Protein AF-A0A9C9W704-F1 (afdb_monomer_lite)

Secondary structure (DSSP, 8-state):
---HHHHHHHH-HHHHHHHHHHHHHHTTHHHHHHHHHHHHHHHHHHHHHHHHHHHHTTS-HHHHHHHHHHHHHHH-TTTHHHHHHHHHHHHHTHHHHHHHHHHHHHHHHH-

Structure (mmCIF, N/CA/C/O backbone):
data_AF-A0A9C9W704-F1
#
_entry.id   AF-A0A9C9W704-F1
#
loop_
_atom_site.group_PDB
_atom_site.id
_atom_site.type_symbol
_atom_site.label_atom_id
_atom_site.label_alt_id
_atom_site.label_comp_id
_atom_site.label_asym_id
_atom_site.label_entity_id
_atom_site.label_seq_id
_atom_site.pdbx_PDB_ins_code
_atom_site.Cartn_x
_atom_site.Cartn_y
_atom_site.Cartn_z
_atom_site.occupancy
_atom_site.B_iso_or_equiv
_atom_site.auth_seq_id
_atom_site.auth_comp_id
_atom_site.auth_asym_id
_atom_site.auth_atom_id
_atom_site.pdbx_PDB_model_num
ATOM 1 N N . MET A 1 1 ? -2.935 -0.441 -46.100 1.00 50.47 1 MET A N 1
ATOM 2 C CA . MET A 1 1 ? -1.613 0.202 -46.282 1.00 50.47 1 MET A CA 1
ATOM 3 C C . MET A 1 1 ? -0.969 0.446 -44.904 1.00 50.47 1 MET A C 1
ATOM 5 O O . MET A 1 1 ? -0.876 1.583 -44.480 1.00 50.47 1 MET A O 1
ATOM 9 N N . TYR A 1 2 ? -0.590 -0.612 -44.162 1.00 53.62 2 TYR A N 1
ATOM 10 C CA . TYR A 1 2 ? -0.020 -0.500 -42.793 1.00 53.62 2 TYR A CA 1
ATOM 11 C C . TYR A 1 2 ? 1.069 -1.552 -42.467 1.00 53.62 2 TYR A C 1
ATOM 13 O O . TYR A 1 2 ? 1.467 -1.709 -41.319 1.00 53.62 2 TYR A O 1
ATOM 21 N N . THR A 1 3 ? 1.582 -2.286 -43.458 1.00 60.59 3 THR A N 1
ATOM 22 C CA . THR A 1 3 ? 2.258 -3.573 -43.188 1.00 60.59 3 THR A CA 1
ATOM 23 C C . THR A 1 3 ? 3.791 -3.489 -43.095 1.00 60.59 3 THR A C 1
ATOM 25 O O . THR A 1 3 ? 4.415 -4.285 -42.405 1.00 60.59 3 THR A O 1
ATOM 28 N N . ARG A 1 4 ? 4.429 -2.467 -43.688 1.00 63.03 4 ARG A N 1
ATOM 29 C CA . ARG A 1 4 ? 5.903 -2.413 -43.827 1.00 63.03 4 ARG A CA 1
ATOM 30 C C . ARG A 1 4 ? 6.677 -2.300 -42.505 1.00 63.03 4 ARG A C 1
ATOM 32 O O . ARG A 1 4 ? 7.784 -2.812 -42.408 1.00 63.03 4 ARG A O 1
ATOM 39 N N . ARG A 1 5 ? 6.110 -1.634 -41.491 1.00 61.97 5 ARG A N 1
ATOM 40 C CA . ARG A 1 5 ? 6.755 -1.484 -40.170 1.00 61.97 5 ARG A CA 1
ATOM 4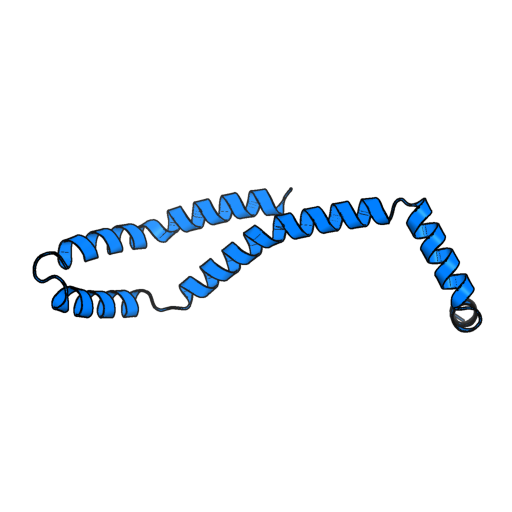1 C C . ARG A 1 5 ? 6.626 -2.744 -39.316 1.00 61.97 5 ARG A C 1
ATOM 43 O O . ARG A 1 5 ? 7.547 -3.064 -38.579 1.00 61.97 5 ARG A O 1
ATOM 50 N N . VAL A 1 6 ? 5.510 -3.460 -39.452 1.00 64.69 6 VAL A N 1
ATOM 51 C CA . VAL A 1 6 ? 5.249 -4.712 -38.731 1.00 64.69 6 VAL A CA 1
ATOM 52 C C . VAL A 1 6 ? 6.116 -5.838 -39.298 1.00 64.69 6 VAL A C 1
ATOM 54 O O . VAL A 1 6 ? 6.746 -6.549 -38.523 1.00 64.69 6 VAL A O 1
ATOM 57 N N . GLN A 1 7 ? 6.258 -5.927 -40.630 1.00 62.47 7 GLN A N 1
ATOM 58 C CA . GLN A 1 7 ? 7.189 -6.873 -41.262 1.00 62.47 7 GLN A CA 1
ATOM 59 C C . GLN A 1 7 ? 8.633 -6.678 -40.776 1.00 62.47 7 GLN A C 1
ATOM 61 O O . GLN A 1 7 ? 9.280 -7.641 -40.397 1.00 62.47 7 GLN A O 1
ATOM 66 N N . TYR A 1 8 ? 9.116 -5.434 -40.677 1.00 63.84 8 TYR A N 1
ATOM 67 C CA . TYR A 1 8 ? 10.492 -5.161 -40.240 1.00 63.84 8 TYR A CA 1
ATOM 68 C C . TYR A 1 8 ? 10.798 -5.663 -38.815 1.00 63.84 8 TYR A C 1
ATOM 70 O O . TYR A 1 8 ? 11.912 -6.110 -38.540 1.00 63.84 8 TYR A O 1
ATOM 78 N N . VAL A 1 9 ? 9.813 -5.612 -37.912 1.00 65.38 9 VAL A N 1
ATOM 79 C CA . VAL A 1 9 ? 9.942 -6.122 -36.535 1.00 65.38 9 VAL A CA 1
ATOM 80 C C . VAL A 1 9 ? 9.957 -7.653 -36.509 1.00 65.38 9 VAL A C 1
ATOM 82 O O . VAL A 1 9 ? 10.718 -8.234 -35.738 1.00 65.38 9 VAL A O 1
ATOM 85 N N . ILE A 1 10 ? 9.162 -8.298 -37.366 1.00 73.88 10 ILE A N 1
ATOM 86 C CA . ILE A 1 10 ? 9.062 -9.763 -37.456 1.00 73.88 10 ILE A CA 1
ATOM 87 C C . ILE A 1 10 ? 10.279 -10.366 -38.175 1.00 73.88 10 ILE A C 1
ATOM 89 O O . ILE A 1 10 ? 10.773 -11.410 -37.761 1.00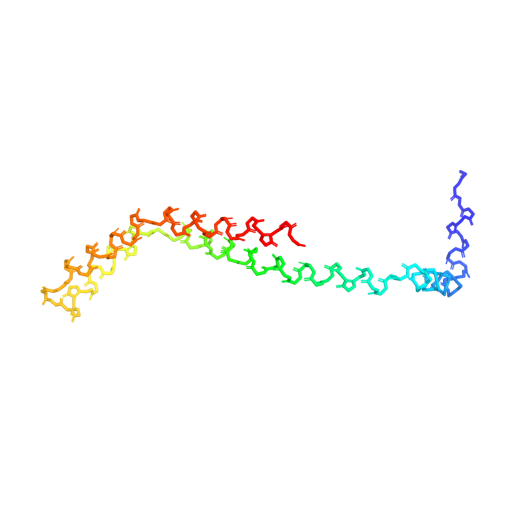 73.88 10 ILE A O 1
ATOM 93 N N . ASP A 1 11 ? 10.805 -9.687 -39.196 1.00 78.00 11 ASP A N 1
ATOM 94 C CA . ASP A 1 11 ? 11.959 -10.149 -39.976 1.00 78.00 11 ASP A CA 1
ATOM 95 C C . ASP A 1 11 ? 13.285 -9.955 -39.221 1.00 78.00 11 ASP A C 1
ATOM 97 O O . ASP A 1 11 ? 14.273 -10.637 -39.487 1.00 78.00 11 ASP A O 1
ATOM 101 N N . ASN A 1 12 ? 13.343 -8.999 -38.283 1.00 81.69 12 ASN A N 1
ATOM 102 C CA . ASN A 1 12 ? 14.558 -8.667 -37.533 1.00 81.69 12 ASN A CA 1
ATOM 103 C C . ASN A 1 12 ? 14.283 -8.429 -36.032 1.00 81.69 12 ASN A C 1
ATOM 105 O O . ASN A 1 12 ? 14.655 -7.373 -35.495 1.00 81.69 12 ASN A O 1
ATOM 109 N N . PRO A 1 13 ? 13.706 -9.407 -35.308 1.00 84.81 13 PRO A N 1
ATOM 110 C CA . PRO A 1 13 ? 13.297 -9.236 -33.913 1.00 84.81 13 PRO A CA 1
ATOM 111 C C . PRO A 1 13 ? 14.484 -8.877 -33.014 1.00 84.81 13 PRO A C 1
ATOM 113 O O . PRO A 1 13 ? 14.373 -8.041 -32.120 1.00 84.81 13 PRO A O 1
ATOM 116 N N . TRP A 1 14 ? 15.670 -9.418 -33.308 1.00 88.06 14 TRP A N 1
ATOM 117 C CA . TRP A 1 14 ? 16.883 -9.131 -32.546 1.00 88.06 14 TRP A CA 1
ATOM 118 C C . TRP A 1 14 ? 17.373 -7.683 -32.684 1.00 88.06 14 TRP A C 1
ATOM 120 O O . TRP A 1 14 ? 17.817 -7.078 -31.705 1.00 88.06 14 TRP A O 1
ATOM 130 N N . ARG A 1 15 ? 17.278 -7.087 -33.882 1.00 86.56 15 ARG A N 1
ATOM 131 C CA . ARG A 1 15 ? 17.627 -5.668 -34.081 1.00 86.56 15 ARG A CA 1
ATOM 132 C C . ARG A 1 15 ? 16.632 -4.758 -33.375 1.00 86.56 15 ARG A C 1
ATOM 134 O O . ARG A 1 15 ? 17.060 -3.794 -32.746 1.00 86.56 15 ARG A O 1
ATOM 141 N N . PHE A 1 16 ? 15.345 -5.093 -33.432 1.00 87.94 16 PHE A N 1
ATOM 142 C CA . PHE A 1 16 ? 14.302 -4.358 -32.725 1.00 87.94 16 PHE A CA 1
ATOM 143 C C . PHE A 1 16 ? 14.531 -4.376 -31.207 1.00 87.94 16 PHE A C 1
ATOM 145 O O . PHE A 1 16 ? 14.615 -3.314 -30.595 1.00 87.94 16 PHE A O 1
ATOM 152 N N . VAL A 1 17 ? 14.742 -5.555 -30.611 1.00 89.38 17 VAL A N 1
ATOM 153 C CA . VAL A 1 17 ? 15.024 -5.690 -29.170 1.00 89.38 17 VAL A CA 1
ATOM 154 C C . VAL A 1 17 ? 16.261 -4.883 -28.767 1.00 89.38 17 VAL A C 1
ATOM 156 O O . VAL A 1 17 ? 16.216 -4.137 -27.791 1.00 89.38 17 VAL A O 1
ATOM 159 N N . ARG A 1 18 ? 17.354 -4.953 -29.540 1.00 90.62 18 ARG A N 1
ATOM 160 C CA . ARG A 1 18 ? 18.560 -4.150 -29.271 1.00 90.62 18 ARG A CA 1
ATOM 161 C C . ARG A 1 18 ? 18.291 -2.647 -29.331 1.00 90.62 18 ARG A C 1
ATOM 163 O O . ARG A 1 18 ? 18.799 -1.917 -28.485 1.00 90.62 18 ARG A O 1
ATOM 170 N N . GLN A 1 19 ? 17.500 -2.191 -30.298 1.00 89.50 19 GLN A N 1
ATOM 171 C CA . GLN A 1 19 ? 17.157 -0.778 -30.454 1.00 89.50 19 GLN A CA 1
ATOM 172 C C . GLN A 1 19 ? 16.257 -0.281 -29.314 1.00 89.50 19 GLN A C 1
ATOM 174 O O . GLN A 1 19 ? 16.489 0.806 -28.787 1.00 89.50 19 GLN A O 1
ATOM 179 N N . VAL A 1 20 ? 15.296 -1.099 -28.877 1.00 89.12 20 VAL A N 1
ATOM 180 C CA . VAL A 1 20 ? 14.437 -0.809 -27.721 1.00 89.12 20 VAL A CA 1
ATOM 181 C C . VAL A 1 20 ? 15.255 -0.749 -26.432 1.00 89.12 20 VAL A C 1
ATOM 183 O O . VAL A 1 20 ? 15.134 0.221 -25.691 1.00 89.12 20 VAL A O 1
ATOM 186 N N . ILE A 1 21 ? 16.140 -1.720 -26.178 1.00 90.25 21 ILE A N 1
ATOM 187 C CA . ILE A 1 21 ? 16.998 -1.723 -24.979 1.00 90.25 21 ILE A CA 1
ATOM 188 C C . ILE A 1 21 ? 17.960 -0.528 -24.987 1.00 90.25 21 ILE A C 1
ATOM 190 O O . ILE A 1 21 ? 18.162 0.107 -23.951 1.00 90.25 21 ILE A O 1
ATOM 194 N N . ALA A 1 22 ? 18.548 -0.196 -26.140 1.00 90.56 22 ALA A N 1
ATOM 195 C CA . ALA A 1 22 ? 19.424 0.965 -26.270 1.00 90.56 22 ALA A CA 1
ATOM 196 C C . ALA A 1 22 ? 18.671 2.278 -26.002 1.00 90.56 22 ALA A C 1
ATOM 198 O O . ALA A 1 22 ? 19.161 3.104 -25.235 1.00 90.56 22 ALA A O 1
ATOM 199 N N . GLY A 1 23 ? 17.468 2.440 -26.562 1.00 89.94 23 GLY A N 1
ATOM 200 C CA . GLY A 1 23 ? 16.610 3.602 -26.313 1.00 89.94 23 GLY A CA 1
ATOM 201 C C . GLY A 1 23 ? 16.140 3.696 -24.860 1.00 89.94 23 GLY A C 1
ATOM 202 O O . GLY A 1 23 ? 16.210 4.763 -24.258 1.00 89.94 23 GLY A O 1
ATOM 203 N N . PHE A 1 24 ? 15.746 2.573 -24.255 1.00 90.25 24 PHE A N 1
ATOM 204 C CA . PHE A 1 24 ? 15.356 2.508 -22.846 1.00 90.25 24 PHE A CA 1
ATOM 205 C C . PHE A 1 24 ? 16.505 2.926 -21.925 1.00 90.25 24 PHE A C 1
ATOM 207 O O . PHE A 1 24 ? 16.309 3.711 -21.003 1.00 90.25 24 PHE A O 1
ATOM 214 N N . ARG A 1 25 ? 17.731 2.464 -22.197 1.00 88.31 25 ARG A N 1
ATOM 215 C CA . ARG A 1 25 ? 18.924 2.886 -21.449 1.00 88.31 25 ARG A CA 1
ATOM 216 C C . ARG A 1 25 ? 19.261 4.360 -21.665 1.00 88.31 25 ARG A C 1
ATOM 218 O O . ARG A 1 25 ? 19.570 5.037 -20.689 1.00 88.31 25 ARG A O 1
ATOM 225 N N . ALA A 1 26 ? 19.194 4.846 -22.906 1.00 91.88 26 ALA A N 1
ATOM 226 C CA . ALA A 1 26 ? 19.467 6.245 -23.242 1.00 91.88 26 ALA A CA 1
ATOM 227 C C . ALA A 1 26 ? 18.491 7.211 -22.549 1.00 91.88 26 ALA A C 1
ATOM 229 O O . ALA A 1 26 ? 18.903 8.277 -22.103 1.00 91.88 26 ALA A O 1
ATOM 230 N N . ASN A 1 27 ? 17.234 6.797 -22.369 1.00 89.12 27 ASN A N 1
ATOM 231 C CA . ASN A 1 27 ? 16.198 7.574 -21.687 1.00 89.12 27 ASN A CA 1
ATOM 232 C C . ASN A 1 27 ? 16.097 7.276 -20.182 1.00 89.12 27 ASN A C 1
ATOM 234 O O . ASN A 1 27 ? 15.034 7.458 -19.595 1.00 89.12 27 ASN A O 1
ATOM 238 N N . GLN A 1 28 ? 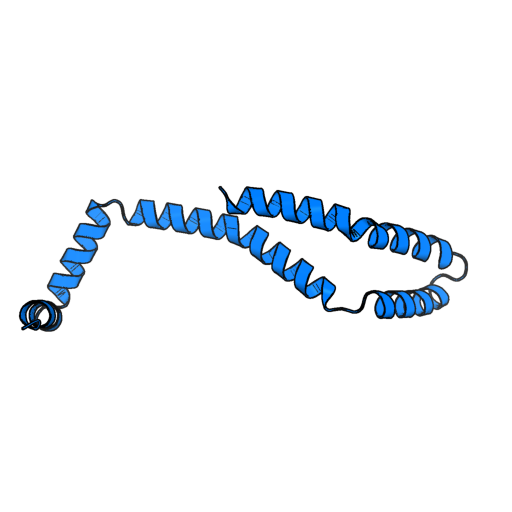17.173 6.797 -19.547 1.00 87.88 28 GLN A N 1
ATOM 239 C CA . GLN A 1 28 ? 17.196 6.509 -18.106 1.00 87.88 28 GLN A CA 1
ATOM 240 C C . GLN A 1 28 ? 16.059 5.580 -17.640 1.00 87.88 28 GLN A C 1
ATOM 242 O O . GLN A 1 28 ? 15.614 5.645 -16.496 1.00 87.88 28 GLN A O 1
ATOM 247 N N . GLY A 1 29 ? 15.602 4.674 -18.503 1.00 87.94 29 GLY A N 1
ATOM 248 C CA . GLY A 1 29 ? 14.461 3.805 -18.236 1.00 87.94 29 GLY A CA 1
ATOM 249 C C . GLY A 1 29 ? 14.621 2.971 -16.966 1.00 87.94 29 GLY A C 1
ATOM 250 O O . GLY A 1 29 ? 13.643 2.735 -16.273 1.00 87.94 29 GLY A O 1
ATOM 251 N N . PHE A 1 30 ? 15.850 2.596 -16.596 1.00 87.19 30 PHE A N 1
ATOM 252 C CA . PHE A 1 30 ? 16.125 1.919 -15.324 1.00 87.19 30 PHE A CA 1
ATOM 253 C C . PHE A 1 30 ? 15.888 2.813 -14.097 1.00 87.19 30 PHE A C 1
ATOM 255 O O . PHE A 1 30 ? 15.344 2.339 -13.105 1.00 87.19 30 PHE A O 1
ATOM 262 N N . LEU A 1 31 ? 16.257 4.096 -14.166 1.00 89.31 31 LEU A N 1
ATOM 263 C CA . LEU A 1 31 ? 16.002 5.061 -13.090 1.00 89.31 31 LEU A CA 1
ATOM 264 C C . LEU A 1 31 ? 14.507 5.372 -12.985 1.00 89.31 31 LEU A C 1
ATOM 266 O O . LEU A 1 31 ? 13.960 5.349 -11.888 1.00 89.31 31 LEU A O 1
ATOM 270 N N . LEU A 1 32 ? 13.837 5.587 -14.122 1.00 90.44 32 LEU A N 1
ATOM 271 C CA . LEU A 1 32 ? 12.388 5.805 -14.169 1.00 90.44 32 LEU A CA 1
ATOM 272 C C . LEU A 1 32 ? 11.615 4.582 -13.658 1.00 90.44 32 LEU A C 1
ATOM 274 O O . LEU A 1 32 ? 10.727 4.730 -12.826 1.00 90.44 32 LEU A O 1
ATOM 278 N N . ALA A 1 33 ? 11.977 3.371 -14.088 1.00 89.69 33 ALA A N 1
ATOM 279 C CA . ALA A 1 33 ? 11.351 2.138 -13.611 1.00 89.69 33 ALA A CA 1
ATOM 280 C C . ALA A 1 33 ? 11.601 1.905 -12.113 1.00 89.69 33 ALA A C 1
ATOM 282 O O . ALA A 1 33 ? 10.704 1.438 -11.419 1.00 89.69 33 ALA A O 1
ATOM 283 N N . GLY A 1 34 ? 12.784 2.267 -11.606 1.00 87.88 34 GLY A N 1
ATOM 284 C CA . GLY A 1 34 ? 13.097 2.221 -10.177 1.00 87.88 34 GLY A CA 1
ATOM 285 C C . GLY A 1 34 ? 12.273 3.215 -9.358 1.00 87.88 34 GLY A C 1
ATOM 286 O O . GLY A 1 34 ? 11.720 2.836 -8.330 1.00 87.88 34 GLY A O 1
ATOM 287 N N . ALA A 1 35 ? 12.131 4.454 -9.832 1.00 90.81 35 ALA A N 1
ATOM 288 C CA . ALA A 1 35 ? 11.285 5.461 -9.190 1.00 90.81 35 ALA A CA 1
ATOM 289 C C . ALA A 1 35 ? 9.811 5.023 -9.160 1.00 90.81 35 ALA A C 1
ATOM 291 O O . ALA A 1 35 ? 9.166 5.097 -8.116 1.00 90.81 35 ALA A O 1
ATOM 292 N N . VAL A 1 36 ? 9.307 4.481 -10.275 1.00 90.06 36 VAL A N 1
ATOM 293 C CA . VAL A 1 36 ? 7.949 3.923 -10.354 1.00 90.06 36 VAL A CA 1
ATOM 294 C C . VAL A 1 36 ? 7.785 2.749 -9.389 1.00 90.06 36 VAL A C 1
ATOM 296 O O . VAL A 1 36 ? 6.810 2.730 -8.643 1.00 90.06 36 VAL A O 1
ATOM 299 N N . ALA A 1 37 ? 8.736 1.807 -9.359 1.00 89.81 37 ALA A N 1
ATOM 300 C CA . ALA A 1 37 ? 8.712 0.644 -8.468 1.00 89.81 37 ALA A CA 1
ATOM 301 C C . ALA A 1 37 ? 8.757 1.039 -6.984 1.00 89.81 37 ALA A C 1
ATOM 303 O O . ALA A 1 37 ? 8.024 0.475 -6.175 1.00 89.81 37 ALA A O 1
ATOM 304 N N . TYR A 1 38 ? 9.590 2.021 -6.624 1.00 89.12 38 TYR A N 1
ATOM 305 C CA . TYR A 1 38 ? 9.681 2.535 -5.258 1.00 89.12 38 TYR A CA 1
ATOM 306 C C . TYR A 1 38 ? 8.352 3.143 -4.805 1.00 89.12 38 TYR A C 1
ATOM 308 O O . TYR A 1 38 ? 7.834 2.770 -3.754 1.00 89.12 38 TYR A O 1
ATOM 316 N N . HIS A 1 39 ? 7.763 4.010 -5.628 1.00 86.69 39 HIS A N 1
ATOM 317 C CA . HIS A 1 39 ? 6.464 4.605 -5.331 1.00 86.69 39 HIS A CA 1
ATOM 318 C C . HIS A 1 39 ? 5.363 3.538 -5.255 1.00 86.69 39 HIS A C 1
ATOM 320 O O . HIS A 1 39 ? 4.513 3.591 -4.371 1.00 86.69 39 HIS A O 1
ATOM 326 N N . THR A 1 40 ? 5.384 2.516 -6.119 1.00 89.56 40 THR A N 1
ATOM 327 C CA . THR A 1 40 ? 4.394 1.425 -6.034 1.00 89.56 40 THR A CA 1
ATOM 328 C C . THR A 1 40 ? 4.554 0.595 -4.765 1.00 89.56 40 THR A C 1
ATOM 330 O O . THR A 1 40 ? 3.548 0.268 -4.142 1.00 89.56 40 THR A O 1
ATOM 333 N N . LEU A 1 41 ? 5.786 0.278 -4.351 1.00 89.94 41 LEU A N 1
ATOM 334 C CA . LEU A 1 41 ? 6.063 -0.398 -3.077 1.00 89.94 41 LEU A CA 1
ATOM 335 C C . LEU A 1 41 ? 5.562 0.427 -1.886 1.00 89.94 41 LEU A C 1
ATOM 337 O O . LEU A 1 41 ? 4.941 -0.125 -0.979 1.00 89.94 41 LEU A O 1
ATOM 341 N N . LEU A 1 42 ? 5.791 1.742 -1.911 1.00 87.50 42 LEU A N 1
ATOM 342 C CA . LEU A 1 42 ? 5.349 2.658 -0.863 1.00 87.50 42 LEU A CA 1
ATOM 343 C C . LEU A 1 42 ? 3.815 2.740 -0.785 1.00 87.50 42 LEU A C 1
ATOM 345 O O . LEU A 1 42 ? 3.254 2.634 0.306 1.00 87.50 42 LEU A O 1
ATOM 349 N N . SER A 1 43 ? 3.129 2.837 -1.929 1.00 81.81 43 SER A N 1
ATOM 350 C CA . SER A 1 43 ? 1.661 2.874 -2.005 1.00 81.81 43 SER A CA 1
ATOM 351 C C . SER A 1 43 ? 0.985 1.504 -1.807 1.00 81.81 43 SER A C 1
ATOM 353 O O . SER A 1 43 ? -0.232 1.443 -1.632 1.00 81.81 43 SER A O 1
ATOM 355 N N . ILE A 1 44 ? 1.724 0.388 -1.790 1.00 85.50 44 ILE A N 1
ATOM 356 C CA . ILE A 1 44 ? 1.129 -0.941 -1.557 1.00 85.50 44 ILE A CA 1
ATOM 357 C C . ILE A 1 44 ? 0.688 -1.115 -0.098 1.00 85.50 44 ILE A C 1
ATOM 359 O O . ILE A 1 44 ? -0.368 -1.686 0.166 1.00 85.50 44 ILE A O 1
ATOM 363 N N . VAL A 1 45 ? 1.466 -0.579 0.848 1.00 82.50 45 VAL A N 1
ATOM 364 C CA . VAL A 1 45 ? 1.194 -0.630 2.295 1.00 82.50 45 VAL A CA 1
ATOM 365 C C . VAL A 1 45 ? -0.174 -0.026 2.643 1.00 82.50 45 VAL A C 1
ATOM 367 O O . VAL A 1 45 ? -0.980 -0.721 3.270 1.00 82.50 45 VAL A O 1
ATOM 370 N N . PRO A 1 46 ? -0.497 1.214 2.223 1.00 74.88 46 PRO A N 1
ATOM 371 C CA . PRO A 1 46 ? -1.811 1.786 2.471 1.00 74.88 46 PRO A CA 1
ATOM 372 C C . PRO A 1 46 ? -2.931 0.993 1.776 1.00 74.88 46 PRO A C 1
ATOM 374 O O . PRO A 1 46 ? -3.971 0.723 2.377 1.00 74.88 46 PRO A O 1
ATOM 377 N N . MET A 1 47 ? -2.721 0.528 0.543 1.00 81.38 47 MET A N 1
ATOM 378 C CA . MET A 1 47 ? -3.729 -0.270 -0.160 1.00 81.38 47 MET A CA 1
ATOM 379 C C . MET A 1 47 ? -4.068 -1.572 0.587 1.00 81.38 47 MET A C 1
ATOM 381 O O . MET A 1 47 ? -5.244 -1.912 0.723 1.00 81.38 47 MET A O 1
ATOM 385 N N . PHE A 1 48 ? -3.071 -2.269 1.142 1.00 78.19 48 PHE A N 1
ATOM 386 C CA . PHE A 1 48 ? -3.306 -3.444 1.987 1.00 78.19 48 PHE A CA 1
ATOM 387 C C . PHE A 1 48 ? -4.051 -3.098 3.277 1.00 78.19 48 PHE A C 1
ATOM 389 O O . PHE A 1 48 ? -4.975 -3.819 3.645 1.00 78.19 48 PHE A O 1
ATOM 396 N N . ALA A 1 49 ? -3.710 -1.991 3.940 1.00 75.56 49 ALA A N 1
ATOM 397 C CA . ALA A 1 49 ? -4.437 -1.547 5.127 1.00 75.56 49 ALA A CA 1
ATOM 398 C C . ALA A 1 49 ? -5.921 -1.260 4.818 1.00 75.56 49 ALA A C 1
ATOM 400 O O . ALA A 1 49 ? -6.790 -1.684 5.579 1.00 75.56 49 ALA A O 1
ATOM 401 N N . LEU A 1 50 ? -6.229 -0.631 3.675 1.00 72.25 50 LEU A N 1
ATOM 402 C CA . LEU A 1 50 ? -7.609 -0.448 3.205 1.00 72.25 50 LEU A CA 1
ATOM 403 C C . LEU A 1 50 ? -8.332 -1.773 2.986 1.00 72.25 50 LEU A C 1
ATOM 405 O O . LEU A 1 50 ? -9.450 -1.939 3.468 1.00 72.25 50 LEU A O 1
ATOM 409 N N . ILE A 1 51 ? -7.698 -2.712 2.280 1.00 73.88 51 ILE A N 1
ATOM 410 C CA . ILE A 1 51 ? -8.271 -4.037 2.022 1.00 73.88 51 ILE A CA 1
ATOM 411 C C . ILE A 1 51 ? -8.564 -4.750 3.347 1.00 73.88 51 ILE A C 1
ATOM 413 O O . ILE A 1 51 ? -9.656 -5.278 3.518 1.00 73.88 51 ILE A O 1
ATOM 417 N N . LEU A 1 52 ? -7.641 -4.717 4.311 1.00 70.56 52 LEU A N 1
ATOM 418 C CA . LEU A 1 52 ? -7.828 -5.339 5.625 1.00 70.56 52 LEU A CA 1
ATOM 419 C C . LEU A 1 52 ? -8.971 -4.699 6.426 1.00 70.56 52 LEU A C 1
ATOM 421 O O . LEU A 1 52 ? -9.762 -5.420 7.029 1.00 70.56 52 LEU A O 1
ATOM 425 N N . VAL A 1 53 ? -9.101 -3.369 6.411 1.00 68.31 53 VAL A N 1
ATOM 426 C CA . VAL A 1 53 ? -10.223 -2.666 7.061 1.00 68.31 53 VAL A CA 1
ATOM 427 C C . VAL A 1 53 ? -11.549 -3.010 6.386 1.00 68.31 53 VAL A C 1
ATOM 429 O O . VAL A 1 53 ? -12.534 -3.278 7.072 1.00 68.31 53 VAL A O 1
ATOM 432 N N . LEU A 1 54 ? -11.578 -3.031 5.053 1.00 69.25 54 LEU A N 1
ATOM 433 C CA . LEU A 1 54 ? -12.774 -3.371 4.289 1.00 69.25 54 LEU A CA 1
ATOM 434 C C . LEU A 1 54 ? -13.204 -4.819 4.561 1.00 69.25 54 LEU A C 1
ATOM 436 O O . LEU A 1 54 ? -14.379 -5.070 4.795 1.00 69.25 54 LEU A O 1
ATOM 440 N N . LEU A 1 55 ? -12.253 -5.756 4.587 1.00 63.16 55 LEU A N 1
ATOM 441 C CA . LEU A 1 55 ? -12.504 -7.160 4.915 1.00 63.16 55 LEU A CA 1
ATOM 442 C C . LEU A 1 55 ? -12.912 -7.353 6.382 1.00 63.16 55 LEU A C 1
ATOM 444 O O . LEU A 1 55 ? -13.739 -8.211 6.666 1.00 63.16 55 LEU A O 1
ATOM 448 N N . SER A 1 56 ? -12.400 -6.534 7.305 1.00 64.62 56 SER A N 1
ATOM 449 C CA . SER A 1 56 ? -12.821 -6.534 8.714 1.00 64.62 56 SER A CA 1
ATOM 450 C C . SER A 1 56 ? -14.297 -6.140 8.883 1.00 64.62 56 SER A C 1
ATOM 452 O O . SER A 1 56 ? -14.996 -6.701 9.720 1.00 64.62 56 SER A O 1
ATOM 454 N N . GLN A 1 57 ? -14.813 -5.246 8.031 1.00 66.94 57 GLN A N 1
ATOM 455 C CA . GLN A 1 57 ? -16.230 -4.842 8.026 1.00 66.94 57 GLN A CA 1
ATOM 456 C C . GLN A 1 57 ? -17.174 -5.930 7.488 1.00 66.94 57 GLN A C 1
ATOM 458 O O . GLN A 1 57 ? -18.384 -5.837 7.676 1.00 66.94 57 GLN A O 1
ATOM 463 N N . VAL A 1 58 ? -16.647 -6.948 6.797 1.00 61.81 58 VAL A N 1
ATOM 464 C CA . VAL A 1 58 ? -17.451 -8.058 6.253 1.00 61.81 58 VAL A CA 1
ATOM 465 C C . VAL A 1 58 ? -17.855 -9.052 7.353 1.00 61.81 58 VAL A C 1
ATOM 467 O O . VAL A 1 58 ? -18.747 -9.872 7.141 1.00 61.81 58 VAL A O 1
ATOM 470 N N . GLN A 1 59 ? -17.266 -8.961 8.549 1.00 58.34 59 GLN A N 1
ATOM 471 C CA . GLN A 1 59 ? -17.681 -9.753 9.699 1.00 58.34 59 GLN A CA 1
ATOM 472 C C . GLN A 1 59 ? -18.694 -8.968 10.544 1.00 58.34 59 GLN A C 1
ATOM 474 O O . GLN A 1 59 ? -18.429 -7.850 10.973 1.00 58.34 59 GLN A O 1
ATOM 479 N N . ASP A 1 60 ? -19.856 -9.571 10.792 1.00 58.91 60 ASP A N 1
ATOM 480 C CA . ASP A 1 60 ? -20.943 -8.975 11.568 1.00 58.91 60 ASP A CA 1
ATOM 481 C C . ASP A 1 60 ? -20.506 -8.733 13.027 1.00 58.91 60 ASP A C 1
ATOM 483 O O . ASP A 1 60 ? -20.521 -9.633 13.874 1.00 58.91 60 ASP A O 1
ATOM 487 N N . THR A 1 61 ? -20.054 -7.509 13.316 1.00 54.66 61 THR A N 1
ATOM 488 C CA . THR A 1 61 ? -19.551 -7.080 14.631 1.00 54.66 61 THR A CA 1
ATOM 489 C C . THR A 1 61 ? -20.554 -7.364 15.754 1.00 54.66 61 THR A C 1
ATOM 491 O O . THR A 1 61 ? -20.152 -7.635 16.887 1.00 54.66 61 THR A O 1
ATOM 494 N N . ALA A 1 62 ? -21.857 -7.363 15.449 1.00 57.38 62 ALA A N 1
ATOM 495 C CA . ALA A 1 62 ? -22.915 -7.664 16.411 1.00 57.38 62 ALA A CA 1
ATOM 496 C C . ALA A 1 62 ? -22.922 -9.145 16.836 1.00 57.38 62 ALA A C 1
ATOM 498 O O . ALA A 1 62 ? -23.071 -9.444 18.022 1.00 57.38 62 ALA A O 1
ATOM 499 N N . ALA A 1 63 ? -22.691 -10.071 15.900 1.00 57.53 63 ALA A N 1
ATOM 500 C CA . ALA A 1 63 ? -22.611 -11.504 16.188 1.00 57.53 63 ALA A CA 1
ATOM 501 C C . ALA A 1 63 ? -21.330 -11.873 16.962 1.00 57.53 63 ALA A C 1
ATOM 503 O O . ALA A 1 63 ? -21.353 -12.756 17.827 1.00 57.53 63 ALA A O 1
ATOM 504 N N . LEU A 1 64 ? -20.222 -11.168 16.697 1.00 60.00 64 LEU A N 1
ATOM 505 C CA . LEU A 1 64 ? -18.973 -11.335 17.448 1.00 60.00 64 LEU A CA 1
ATOM 506 C C . LEU A 1 64 ? -19.088 -10.842 18.892 1.00 60.00 64 LEU A C 1
ATOM 508 O O . LEU A 1 64 ? -18.607 -11.521 19.796 1.00 60.00 64 LEU A O 1
ATOM 512 N N . LEU A 1 65 ? -19.722 -9.687 19.115 1.00 60.59 65 LEU A N 1
ATOM 513 C CA . LEU A 1 65 ? -19.933 -9.140 20.459 1.00 60.59 65 LEU A CA 1
ATOM 514 C C . LEU A 1 65 ? -20.823 -10.047 21.314 1.00 60.59 65 LEU A C 1
ATOM 516 O O . LEU A 1 65 ? -20.495 -10.291 22.472 1.00 60.59 65 LEU A O 1
ATOM 520 N N . ALA A 1 66 ? -21.902 -10.586 20.737 1.00 63.75 66 ALA A N 1
ATOM 521 C CA . ALA A 1 66 ? -22.774 -11.538 21.425 1.00 63.75 66 ALA A CA 1
ATOM 522 C C . ALA A 1 66 ? -22.015 -12.815 21.824 1.00 63.75 66 ALA A C 1
ATOM 524 O O . ALA A 1 66 ? -22.091 -13.259 22.966 1.00 63.75 66 ALA A O 1
ATOM 525 N N . SER A 1 67 ? -21.203 -13.350 20.907 1.00 64.50 67 SER A N 1
ATOM 526 C CA . SER A 1 67 ? -20.394 -14.547 21.170 1.00 64.50 67 SER A CA 1
ATOM 527 C C . SER A 1 67 ? -19.301 -14.288 22.217 1.00 64.50 67 SER A C 1
ATOM 529 O O . SER A 1 67 ? -19.066 -15.120 23.090 1.00 64.50 67 SER A O 1
ATOM 531 N N . LEU A 1 68 ? -18.637 -13.129 22.171 1.00 65.62 68 LEU A N 1
ATOM 532 C CA . LEU A 1 68 ? -17.630 -12.739 23.163 1.00 65.62 68 LEU A CA 1
ATOM 533 C C . LEU A 1 68 ? -18.227 -12.547 24.557 1.00 65.62 68 LEU A C 1
ATOM 535 O O . LEU A 1 68 ? -17.565 -12.893 25.531 1.00 65.62 68 LEU A O 1
ATOM 539 N N . HIS A 1 69 ? -19.451 -12.028 24.663 1.00 63.44 69 HIS A N 1
ATO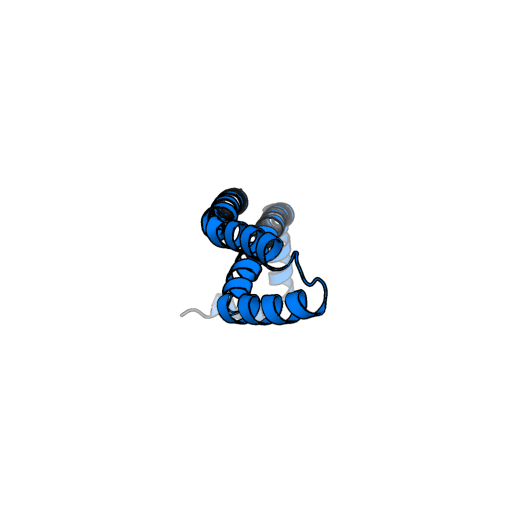M 540 C CA . HIS A 1 69 ? -20.143 -11.883 25.941 1.00 63.44 69 HIS A CA 1
ATOM 541 C C . HIS A 1 69 ? -20.410 -13.248 26.593 1.00 63.44 69 HIS A C 1
ATOM 543 O O . HIS A 1 69 ? -20.068 -13.435 27.759 1.00 63.44 69 HIS A O 1
ATOM 549 N N . ASP A 1 70 ? -20.902 -14.228 25.827 1.00 67.75 70 ASP A N 1
ATOM 550 C CA . ASP A 1 70 ? -21.125 -15.594 26.324 1.00 67.75 70 ASP A CA 1
ATOM 551 C C . ASP A 1 70 ? -19.814 -16.270 26.763 1.00 67.75 70 ASP A C 1
ATOM 553 O O . ASP A 1 70 ? -19.746 -16.889 27.828 1.00 67.75 70 ASP A O 1
ATOM 557 N N . TYR A 1 71 ? -18.733 -16.103 25.994 1.00 65.62 71 TYR A N 1
ATOM 558 C CA . TYR A 1 71 ? -17.414 -16.628 26.366 1.00 65.62 71 TYR A CA 1
ATOM 559 C C . TYR A 1 71 ? -16.800 -15.907 27.577 1.00 65.62 71 TYR A C 1
ATOM 561 O O . TYR A 1 71 ? -16.188 -16.553 28.427 1.00 65.62 71 TYR A O 1
ATOM 569 N N . LEU A 1 72 ? -16.963 -14.587 27.702 1.00 59.75 72 LEU A N 1
ATOM 570 C CA . LEU A 1 72 ? -16.469 -13.825 28.855 1.00 59.75 72 LEU A CA 1
ATOM 571 C C . LEU A 1 72 ? -17.286 -14.100 30.121 1.00 59.75 72 LEU A C 1
ATOM 573 O O . LEU A 1 72 ? -16.706 -14.129 31.206 1.00 59.75 72 LEU A O 1
ATOM 577 N N . ALA A 1 73 ? -18.584 -14.386 29.997 1.00 62.94 73 ALA A N 1
ATOM 578 C CA . ALA A 1 73 ? -19.411 -14.857 31.105 1.00 62.94 73 ALA A CA 1
ATOM 579 C C . ALA A 1 73 ? -18.913 -16.206 31.659 1.00 62.94 73 ALA A C 1
ATOM 581 O O . ALA A 1 73 ? -18.979 -16.442 32.866 1.00 62.94 73 ALA A O 1
ATOM 582 N N . LEU A 1 74 ? -18.360 -17.061 30.792 1.00 67.19 74 LEU A N 1
ATOM 583 C CA . LEU A 1 74 ? -17.770 -18.350 31.165 1.00 67.19 74 LEU A CA 1
ATOM 584 C C . LEU A 1 74 ? -16.349 -18.226 31.748 1.00 67.19 74 LEU A C 1
ATOM 586 O O . LEU A 1 74 ? -15.975 -19.030 32.600 1.00 67.19 74 LEU A O 1
ATOM 590 N N . VAL A 1 75 ? -15.552 -17.248 31.299 1.00 60.69 75 VAL A N 1
ATOM 591 C CA . VAL A 1 75 ? -14.122 -17.120 31.656 1.00 60.69 75 VAL A CA 1
ATOM 592 C C . VAL A 1 75 ? -13.867 -16.143 32.816 1.00 60.69 75 VAL A C 1
ATOM 594 O O . VAL A 1 75 ? -12.933 -16.357 33.588 1.00 60.69 75 VAL A O 1
ATOM 597 N N . ALA A 1 76 ? -14.679 -15.091 32.975 1.00 56.12 76 ALA A N 1
ATOM 598 C CA . ALA A 1 76 ? -14.499 -14.056 34.001 1.00 56.12 76 ALA A CA 1
ATOM 599 C C . ALA A 1 76 ? -15.847 -13.546 34.569 1.00 56.12 76 ALA A C 1
ATOM 601 O O . ALA A 1 76 ? -16.255 -12.406 34.303 1.00 56.12 76 ALA A O 1
ATOM 602 N N . PRO A 1 77 ? -16.551 -14.363 35.377 1.00 54.12 77 PRO A N 1
ATOM 603 C CA . PRO A 1 77 ? -17.816 -13.963 35.987 1.00 54.12 77 PRO A CA 1
ATOM 604 C C . PRO A 1 77 ? -17.596 -12.771 36.937 1.00 54.12 77 PRO A C 1
ATOM 606 O O . PRO A 1 77 ? -16.851 -12.867 37.910 1.00 54.12 77 PRO A O 1
ATOM 609 N N . GLY A 1 78 ? -18.217 -11.626 36.631 1.00 62.38 78 GLY A N 1
ATOM 610 C CA . GLY A 1 78 ? -18.154 -10.387 37.426 1.00 62.38 78 GLY A CA 1
ATOM 611 C C . GLY A 1 78 ? -17.374 -9.212 36.810 1.00 62.38 78 GLY A C 1
ATOM 612 O O . GLY A 1 78 ? -17.488 -8.102 37.319 1.00 62.38 78 GLY A O 1
ATOM 613 N N . GLN A 1 79 ? -16.620 -9.412 35.718 1.00 55.47 79 GLN A N 1
ATOM 614 C CA . GLN A 1 79 ? -15.930 -8.334 34.9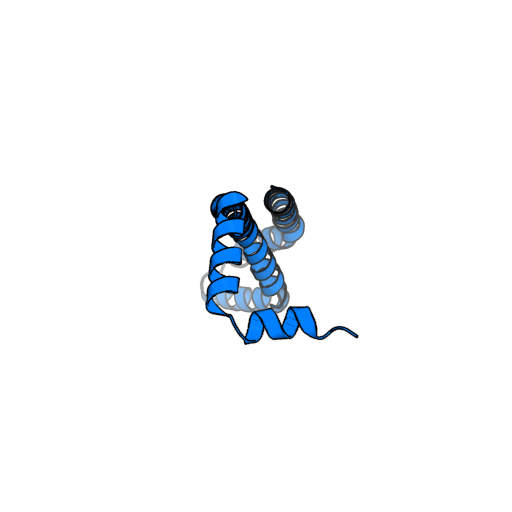65 1.00 55.47 79 GLN A CA 1
ATOM 615 C C . GLN A 1 79 ? -16.338 -8.255 33.484 1.00 55.47 79 GLN A C 1
ATOM 617 O O . GLN A 1 79 ? -15.908 -7.344 32.774 1.00 55.47 79 GLN A O 1
ATOM 622 N N . ALA A 1 80 ? -17.192 -9.179 33.029 1.00 58.12 80 ALA A N 1
ATOM 623 C CA . ALA A 1 80 ? -17.682 -9.246 31.656 1.00 58.12 80 ALA A CA 1
ATOM 624 C C . ALA A 1 80 ? -18.345 -7.936 31.197 1.00 58.12 80 ALA A C 1
ATOM 626 O O . ALA A 1 80 ? -18.062 -7.487 30.091 1.00 58.12 80 ALA A O 1
ATOM 627 N N . ASP A 1 81 ? -19.137 -7.272 32.042 1.00 63.97 81 ASP A N 1
ATOM 628 C CA . ASP A 1 81 ? -19.809 -6.018 31.674 1.00 63.97 81 ASP A CA 1
ATOM 629 C C . ASP A 1 81 ? -18.827 -4.855 31.473 1.00 63.97 81 ASP A C 1
ATOM 631 O O . ASP A 1 81 ? -18.908 -4.158 30.467 1.00 63.97 81 ASP A O 1
ATOM 635 N N . ALA A 1 82 ? -17.836 -4.695 32.358 1.00 66.44 82 ALA A N 1
ATOM 636 C CA . ALA A 1 82 ? -16.837 -3.624 32.256 1.00 66.44 82 ALA A CA 1
ATOM 637 C C . ALA A 1 82 ? -15.915 -3.791 31.032 1.00 66.44 82 ALA A C 1
ATOM 639 O O . ALA A 1 82 ? -15.578 -2.819 30.352 1.00 66.44 82 ALA A O 1
ATOM 640 N N . LEU A 1 83 ? -15.531 -5.034 30.723 1.00 62.50 83 LEU A N 1
ATOM 641 C CA . LEU A 1 83 ? -14.781 -5.368 29.509 1.00 62.50 83 LEU A CA 1
ATOM 642 C C . LEU A 1 83 ? -15.637 -5.168 28.252 1.00 62.50 83 LEU A C 1
ATOM 644 O O . LEU A 1 83 ? -15.159 -4.600 27.270 1.00 62.50 83 LEU A O 1
ATOM 648 N N . THR A 1 84 ? -16.907 -5.576 28.285 1.00 66.50 84 THR A N 1
ATOM 649 C CA . THR A 1 84 ? -17.834 -5.398 27.158 1.00 66.50 84 THR A CA 1
ATOM 650 C C . THR A 1 84 ? -18.101 -3.914 26.892 1.00 66.50 84 THR A C 1
ATOM 652 O O . THR A 1 84 ? -18.110 -3.509 25.734 1.00 66.50 84 THR A O 1
ATOM 655 N N . GLU A 1 85 ? -18.238 -3.080 27.925 1.00 71.38 85 GLU A N 1
ATOM 656 C CA . GLU A 1 85 ? -18.437 -1.628 27.798 1.00 71.38 85 GLU A CA 1
ATOM 657 C C . GLU A 1 85 ? -17.203 -0.923 27.207 1.00 71.38 85 GLU A C 1
ATOM 659 O O . GLU A 1 85 ? -17.329 -0.102 26.295 1.00 71.38 85 GLU A O 1
ATOM 664 N N . GLN A 1 86 ? -15.991 -1.295 27.635 1.00 60.03 86 GLN A N 1
ATOM 665 C CA . GLN A 1 86 ? -14.759 -0.789 27.017 1.00 60.03 86 GLN A CA 1
ATOM 666 C C . GLN A 1 86 ? -14.635 -1.192 25.546 1.00 60.03 86 GLN A C 1
ATOM 668 O O . GLN A 1 86 ? -14.266 -0.369 24.703 1.00 60.03 86 GLN A O 1
ATOM 673 N N . ILE A 1 87 ? -14.970 -2.440 25.219 1.00 65.94 87 ILE A N 1
ATOM 674 C CA . ILE A 1 87 ? -14.945 -2.932 23.840 1.00 65.94 87 ILE A CA 1
ATOM 675 C C . ILE A 1 87 ? -16.037 -2.240 23.006 1.00 65.94 87 ILE A C 1
ATOM 677 O O . ILE A 1 87 ? -15.780 -1.868 21.861 1.00 65.94 87 ILE A O 1
ATOM 681 N N . GLN A 1 88 ? -17.215 -1.970 23.577 1.00 66.12 88 GLN A N 1
ATOM 682 C CA . GLN A 1 88 ? -18.271 -1.185 22.932 1.00 66.12 88 GLN A CA 1
ATOM 683 C C . GLN A 1 88 ? -17.850 0.264 22.678 1.00 66.12 88 GLN A C 1
ATOM 685 O O . GLN A 1 88 ? -18.139 0.784 21.603 1.00 66.12 88 GLN A O 1
ATOM 690 N N . LEU A 1 89 ? -17.139 0.917 23.602 1.00 66.25 89 LEU A N 1
ATOM 691 C CA . LEU A 1 89 ? -16.597 2.265 23.392 1.00 66.25 89 LEU A CA 1
ATOM 692 C C . LEU A 1 89 ? -15.524 2.285 22.298 1.00 66.25 89 LEU A C 1
ATOM 694 O O . LEU A 1 89 ? -15.489 3.208 21.479 1.00 66.25 89 LEU A O 1
ATOM 698 N N . PHE A 1 90 ? -14.668 1.264 22.249 1.00 62.88 90 PHE A N 1
ATOM 699 C CA . PHE A 1 90 ? -13.652 1.127 21.207 1.00 62.88 90 PHE A CA 1
ATOM 700 C C . PHE A 1 90 ? -14.288 0.910 19.828 1.00 62.88 90 PHE A C 1
ATOM 702 O O . PHE A 1 90 ? -13.943 1.604 18.868 1.00 62.88 90 PHE A O 1
ATOM 709 N N . ILE A 1 91 ? -15.283 0.021 19.746 1.00 63.75 91 ILE A N 1
ATOM 710 C CA . ILE A 1 91 ? -16.075 -0.190 18.533 1.00 63.75 91 ILE A CA 1
ATOM 711 C C . ILE A 1 91 ? -16.858 1.077 18.192 1.00 63.75 91 ILE A C 1
ATOM 713 O O . ILE A 1 91 ? -16.832 1.478 17.045 1.00 63.75 91 ILE A O 1
ATOM 717 N N . GLY A 1 92 ? -17.477 1.781 19.139 1.00 67.31 92 GLY A N 1
ATOM 718 C CA . GLY A 1 92 ? -18.229 3.020 18.892 1.00 67.31 92 GLY A CA 1
ATOM 719 C C . GLY A 1 92 ? -17.393 4.142 18.262 1.00 67.31 92 GLY A C 1
ATOM 720 O O . GLY A 1 92 ? -17.911 4.939 17.478 1.00 67.31 92 GLY A O 1
ATOM 721 N N . ASN A 1 93 ? -16.082 4.155 18.521 1.00 62.78 93 ASN A N 1
ATOM 722 C CA . ASN A 1 93 ? -15.125 5.106 17.949 1.00 62.78 93 ASN A CA 1
ATOM 723 C C . ASN A 1 93 ? -14.423 4.599 16.673 1.00 62.78 93 ASN A C 1
ATOM 725 O O . ASN A 1 93 ? -13.484 5.241 16.192 1.00 62.78 93 ASN A O 1
ATOM 729 N N . TRP A 1 94 ? -14.897 3.502 16.065 1.00 66.06 94 TRP A N 1
ATOM 730 C CA . TRP A 1 94 ? -14.339 2.932 14.828 1.00 66.06 94 TRP A CA 1
ATOM 731 C C . TRP A 1 94 ? -14.192 3.956 13.695 1.00 66.06 94 TRP A C 1
ATOM 733 O O . TRP A 1 94 ? -13.248 3.890 12.909 1.00 66.06 94 TRP A O 1
ATOM 743 N N . LYS A 1 95 ? -15.092 4.945 13.630 1.00 64.69 95 LYS A N 1
ATOM 744 C CA . LYS A 1 95 ? -15.043 6.045 12.657 1.00 64.69 95 LYS A CA 1
ATOM 745 C C . LYS A 1 95 ? -13.809 6.931 12.811 1.00 64.69 95 LYS A C 1
ATOM 747 O O . LYS A 1 95 ? -13.295 7.411 11.807 1.00 64.69 95 LYS A O 1
ATOM 752 N N . VAL A 1 96 ? -13.328 7.145 14.035 1.00 69.50 96 VAL A N 1
ATOM 753 C CA . VAL A 1 96 ? -12.136 7.965 14.302 1.00 69.50 96 VAL A CA 1
ATOM 754 C C . VAL A 1 96 ? -10.881 7.204 13.886 1.00 69.50 96 VAL A C 1
ATOM 756 O O . VAL A 1 96 ? -10.054 7.739 13.153 1.00 69.50 96 VAL A O 1
ATOM 759 N N . VAL A 1 97 ? -10.778 5.929 14.270 1.00 64.88 97 VAL A N 1
ATOM 760 C CA . VAL A 1 97 ? -9.651 5.059 13.892 1.00 64.88 97 VAL A CA 1
ATOM 761 C C . VAL A 1 97 ? -9.612 4.843 12.373 1.00 64.88 97 VAL A C 1
ATOM 763 O O . VAL A 1 97 ? -8.559 4.982 11.753 1.00 64.88 97 VAL A O 1
ATOM 766 N N . GLY A 1 98 ? -10.769 4.598 11.751 1.00 69.00 98 GLY A N 1
ATOM 767 C CA . GLY A 1 98 ? -10.905 4.492 10.298 1.00 69.00 98 GLY A CA 1
ATOM 768 C C . GLY A 1 98 ? -10.624 5.809 9.570 1.00 69.00 98 GLY A C 1
ATOM 769 O O . GLY A 1 98 ? -9.962 5.800 8.538 1.00 69.00 98 GLY A O 1
ATOM 770 N N . GLY A 1 99 ? -11.062 6.946 10.116 1.00 75.25 99 GLY A N 1
ATOM 771 C CA . GLY A 1 99 ? -10.822 8.275 9.545 1.00 75.25 99 GLY A CA 1
ATOM 772 C C . GLY A 1 99 ? -9.348 8.685 9.570 1.00 75.25 99 GLY A C 1
ATOM 773 O O . GLY A 1 99 ? -8.831 9.162 8.561 1.00 75.25 99 GLY A O 1
ATOM 774 N N . ILE A 1 100 ? -8.649 8.435 10.684 1.00 72.50 100 ILE A N 1
ATOM 775 C CA . ILE A 1 100 ? -7.191 8.624 10.784 1.00 72.50 100 ILE A CA 1
ATOM 776 C C . ILE A 1 100 ? -6.476 7.687 9.808 1.00 72.50 100 ILE A C 1
ATOM 778 O O . ILE A 1 100 ? -5.572 8.127 9.099 1.00 72.50 100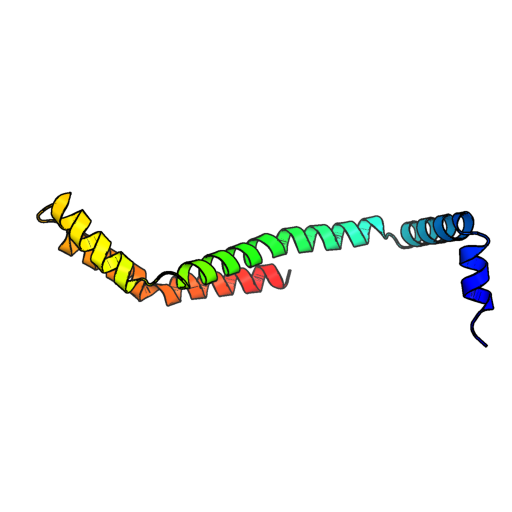 ILE A O 1
ATOM 782 N N . GLY A 1 101 ? -6.925 6.431 9.715 1.00 70.94 101 GLY A N 1
ATOM 783 C CA . GLY A 1 101 ? -6.465 5.491 8.699 1.00 70.94 101 GLY A CA 1
ATOM 784 C C . GLY A 1 101 ? -6.572 6.093 7.299 1.00 70.94 101 GLY A C 1
ATOM 785 O O . GLY A 1 101 ? -5.557 6.251 6.635 1.00 70.94 101 GLY A O 1
ATOM 786 N N . ILE A 1 102 ? -7.765 6.512 6.869 1.00 73.25 102 ILE A N 1
ATOM 787 C CA . ILE A 1 102 ? -8.005 7.110 5.541 1.00 73.25 102 ILE A CA 1
ATOM 788 C C . ILE A 1 102 ? -7.120 8.339 5.288 1.00 73.25 102 ILE A C 1
ATOM 790 O O . ILE A 1 102 ? -6.602 8.497 4.183 1.00 73.25 102 ILE A O 1
ATOM 794 N N . LEU A 1 103 ? -6.897 9.187 6.293 1.00 76.00 103 LEU A N 1
ATOM 795 C CA . LEU A 1 103 ? -5.999 10.340 6.173 1.00 76.00 103 LEU A CA 1
ATOM 796 C C . LEU A 1 103 ? -4.546 9.931 5.911 1.00 76.00 103 LEU A C 1
ATOM 798 O O . LEU A 1 103 ? -3.909 10.473 5.007 1.00 76.00 103 LEU A O 1
ATOM 802 N N . VAL A 1 104 ? -4.032 8.953 6.659 1.00 74.06 104 VAL A N 1
ATOM 803 C CA . VAL A 1 104 ? -2.689 8.397 6.436 1.00 74.06 104 VAL A CA 1
ATOM 804 C C . VAL A 1 104 ? -2.604 7.760 5.044 1.00 74.06 104 VAL A C 1
ATOM 806 O O . VAL A 1 104 ? -1.633 7.969 4.321 1.00 74.06 104 VAL A O 1
ATOM 809 N N . LEU A 1 105 ? -3.650 7.048 4.627 1.00 69.69 105 LEU A N 1
ATOM 810 C CA . LEU A 1 105 ? -3.737 6.395 3.321 1.00 69.69 105 LEU A CA 1
ATOM 811 C C . LEU A 1 105 ? -3.685 7.393 2.156 1.00 69.69 105 LEU A C 1
ATOM 813 O O . LEU A 1 105 ? -2.943 7.176 1.199 1.00 69.69 105 LEU A O 1
ATOM 817 N N . LEU A 1 106 ? -4.434 8.496 2.244 1.00 71.00 106 LEU A N 1
ATOM 818 C CA . LEU A 1 106 ? -4.425 9.564 1.238 1.00 71.00 106 LEU A CA 1
ATOM 819 C C . LEU A 1 106 ? -3.043 10.209 1.110 1.00 71.00 106 LEU A C 1
ATOM 821 O O . LEU A 1 106 ? -2.592 10.474 -0.003 1.00 71.00 106 LEU A O 1
ATOM 825 N N . PHE A 1 107 ? -2.355 10.409 2.234 1.00 69.50 107 PHE A N 1
ATOM 826 C CA . PHE A 1 107 ? -1.020 10.997 2.243 1.00 69.50 107 PHE A CA 1
ATOM 827 C C . PHE A 1 107 ? -0.004 10.103 1.514 1.00 69.50 107 PHE A C 1
ATOM 829 O O . PHE A 1 107 ? 0.697 10.570 0.619 1.00 69.50 107 PHE A O 1
ATOM 836 N N . PHE A 1 108 ? 0.009 8.802 1.824 1.00 65.94 108 PHE A N 1
ATOM 837 C CA . PHE A 1 108 ? 0.902 7.821 1.191 1.00 65.94 108 PHE A CA 1
ATOM 838 C C . PHE A 1 108 ? 0.523 7.454 -0.254 1.00 65.94 108 PHE A C 1
ATOM 840 O O . PHE A 1 108 ? 1.347 6.905 -0.981 1.00 65.94 108 PHE A O 1
ATOM 847 N N . SER A 1 109 ? -0.712 7.723 -0.684 1.00 63.16 109 SER A N 1
ATOM 848 C CA . SER A 1 109 ? -1.126 7.524 -2.077 1.00 63.16 109 SER A CA 1
ATOM 849 C C . SER A 1 109 ? -0.731 8.684 -2.999 1.00 63.16 109 SER A C 1
ATOM 851 O O . SER A 1 109 ? -0.796 8.510 -4.214 1.00 63.16 109 SER A O 1
ATOM 853 N N . SER A 1 110 ? -0.396 9.860 -2.453 1.00 67.19 110 SER A N 1
ATOM 854 C CA . SER A 1 110 ? -0.079 11.067 -3.240 1.00 67.19 110 SER A CA 1
ATOM 855 C C . SER A 1 110 ? 1.418 11.399 -3.341 1.00 67.19 110 SER A C 1
ATOM 857 O O . SER A 1 110 ? 1.772 12.334 -4.058 1.00 67.19 110 SER A O 1
ATOM 859 N N . LEU A 1 111 ? 2.263 10.658 -2.612 1.00 58.06 111 LEU A N 1
ATOM 860 C CA . LEU A 1 111 ? 3.730 10.752 -2.587 1.00 58.06 111 LEU A CA 1
ATOM 861 C C . LEU A 1 111 ? 4.363 9.698 -3.491 1.00 58.06 111 LEU A C 1
ATOM 863 O O . LEU A 1 111 ? 5.301 10.071 -4.233 1.00 58.06 111 LEU A O 1
#

Radius of gyration: 27.56 Å; chains: 1; bounding box: 42×29×84 Å

Foldseek 3Di:
DPPPVVVVCVVCVPVVVVVVVVVCVVVVVVVVVVVVVVLVVLLVVLVVVVVVVVVVVVDDVVVVLVVQLVVCCVVPPPCSVVVSVVVVVVVVCVVVVVVVSVVVSVVSNVD

pLDDT: mean 72.45, std 11.8, range [50.47, 91.88]

Sequence (111 aa):
MYTRRVQYVIDNPWRFVRQVIAGFRANQGFLLAGAVAYHTLLSIVPMFALILVLLSQVQDTAALLASLHDYLALVAPGQADALTEQIQLFIGNWKVVGGIGILVLLFFSSL